Protein AF-A0A960S4T7-F1 (afdb_monomer_lite)

Structure (mmCIF, N/CA/C/O backbone):
data_AF-A0A960S4T7-F1
#
_entry.id   AF-A0A960S4T7-F1
#
loop_
_atom_site.group_PDB
_atom_site.id
_atom_site.type_symbol
_atom_site.label_atom_id
_atom_site.label_alt_id
_atom_site.label_comp_id
_atom_site.label_asym_id
_atom_site.label_entity_id
_atom_site.label_seq_id
_atom_site.pdbx_PDB_ins_code
_atom_site.Cartn_x
_atom_site.Cartn_y
_atom_site.Cartn_z
_atom_site.occupancy
_atom_site.B_iso_or_equiv
_atom_site.auth_seq_id
_atom_site.auth_comp_id
_atom_site.auth_asym_id
_atom_site.auth_atom_id
_atom_site.pdbx_PDB_model_num
ATOM 1 N N . MET A 1 1 ? 15.828 39.287 57.428 1.00 43.50 1 MET A N 1
ATOM 2 C CA . MET A 1 1 ? 17.047 38.574 56.976 1.00 43.50 1 MET A CA 1
ATOM 3 C C . MET A 1 1 ? 16.660 37.143 56.618 1.00 43.50 1 MET A C 1
ATOM 5 O O . MET A 1 1 ? 16.334 36.371 57.511 1.00 43.50 1 MET A O 1
ATOM 9 N N . LEU A 1 2 ? 16.578 36.817 55.327 1.00 49.53 2 LEU A N 1
ATOM 10 C CA . LEU A 1 2 ? 16.071 35.529 54.841 1.00 49.53 2 LEU A CA 1
ATOM 11 C C . LEU A 1 2 ? 17.202 34.480 54.887 1.00 49.53 2 LEU A C 1
ATOM 13 O O . LEU A 1 2 ? 18.161 34.578 54.127 1.00 49.53 2 LEU A O 1
ATOM 17 N N . LYS A 1 3 ? 17.138 33.503 55.803 1.00 65.94 3 LYS A N 1
ATOM 18 C CA . LYS A 1 3 ? 18.137 32.421 55.898 1.00 65.94 3 LYS A CA 1
ATOM 19 C C . LYS A 1 3 ? 17.804 31.319 54.890 1.00 65.94 3 LYS A C 1
ATOM 21 O O . LYS A 1 3 ? 16.977 30.451 55.160 1.00 65.94 3 LYS A O 1
ATOM 26 N N . ILE A 1 4 ? 18.442 31.364 53.723 1.00 64.19 4 ILE A N 1
ATOM 27 C CA . ILE A 1 4 ? 18.338 30.322 52.696 1.00 64.19 4 ILE A CA 1
ATOM 28 C C . ILE A 1 4 ? 19.081 29.079 53.205 1.00 64.19 4 ILE A C 1
ATOM 30 O O . ILE A 1 4 ? 20.271 29.137 53.509 1.00 64.19 4 ILE A O 1
ATOM 34 N N . LYS A 1 5 ? 18.369 27.956 53.351 1.00 67.75 5 LYS A N 1
ATOM 35 C CA . LYS A 1 5 ? 18.954 26.684 53.802 1.00 67.75 5 LYS A CA 1
ATOM 36 C C . LYS A 1 5 ? 19.815 26.083 52.677 1.00 67.75 5 LYS A C 1
ATOM 38 O O . LYS A 1 5 ? 19.369 26.088 51.528 1.00 67.75 5 LYS A O 1
ATOM 43 N N . PRO A 1 6 ? 20.994 25.504 52.977 1.00 72.00 6 PRO A N 1
ATOM 44 C CA . PRO A 1 6 ? 21.931 24.993 51.964 1.00 72.00 6 PRO A CA 1
ATOM 45 C C . PRO A 1 6 ? 21.330 23.869 51.105 1.00 72.00 6 PRO A C 1
ATOM 47 O O . PRO A 1 6 ? 21.694 23.703 49.946 1.00 72.00 6 PRO A O 1
ATOM 50 N N . ILE A 1 7 ? 20.333 23.161 51.640 1.00 76.38 7 ILE A N 1
ATOM 51 C CA 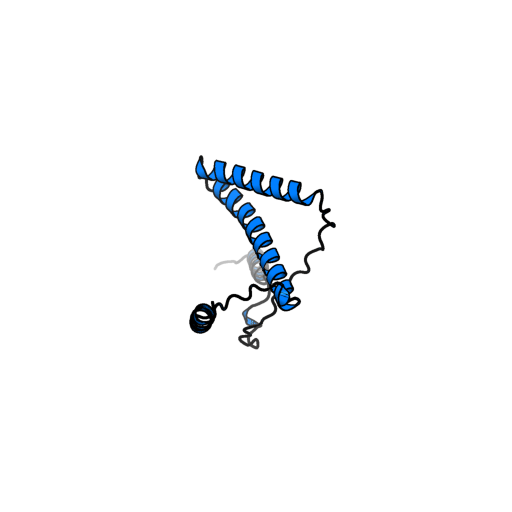. ILE A 1 7 ? 19.557 22.132 50.936 1.00 76.38 7 ILE A CA 1
ATOM 52 C C . ILE A 1 7 ? 18.770 22.725 49.755 1.00 76.38 7 ILE A C 1
ATOM 54 O O . ILE A 1 7 ? 18.718 22.113 48.694 1.00 76.38 7 ILE A O 1
ATOM 58 N N . CYS A 1 8 ? 18.222 23.938 49.883 1.00 68.06 8 CYS A N 1
ATOM 59 C CA . CYS A 1 8 ? 17.510 24.592 48.780 1.00 68.06 8 CYS A CA 1
ATOM 60 C C . CYS A 1 8 ? 18.461 25.008 47.653 1.00 68.06 8 CYS A C 1
ATOM 62 O O . CYS A 1 8 ? 18.088 24.928 46.490 1.00 68.06 8 CYS A O 1
ATOM 64 N N . VAL A 1 9 ? 19.696 25.402 47.984 1.00 74.69 9 VAL A N 1
ATOM 65 C CA . VAL A 1 9 ? 20.734 25.717 46.988 1.00 74.69 9 VAL A CA 1
ATOM 66 C C . VAL A 1 9 ? 21.181 24.448 46.261 1.00 74.69 9 VAL A C 1
ATOM 68 O O . VAL A 1 9 ? 21.347 24.474 45.046 1.00 74.69 9 VAL A O 1
ATOM 71 N N . LEU A 1 10 ? 21.298 23.324 46.977 1.00 71.75 10 LEU A N 1
ATOM 72 C CA . LEU A 1 10 ? 21.651 22.029 46.394 1.00 71.75 10 LEU A CA 1
ATOM 73 C C . LEU A 1 10 ? 20.558 21.503 45.447 1.00 71.75 10 LEU A C 1
ATOM 75 O O . LEU A 1 10 ? 20.869 21.029 44.360 1.00 71.75 10 LEU A O 1
ATOM 79 N N . ILE A 1 11 ? 19.283 21.636 45.828 1.00 74.00 11 ILE A N 1
ATOM 80 C CA . ILE A 1 11 ? 18.132 21.254 44.991 1.00 74.00 11 ILE A CA 1
ATOM 81 C C . ILE A 1 11 ? 18.023 22.170 43.763 1.00 74.00 11 ILE A C 1
ATOM 83 O O . ILE A 1 11 ? 17.799 21.685 42.657 1.00 74.00 11 ILE A O 1
ATOM 87 N N . LEU A 1 12 ? 18.257 23.478 43.920 1.00 68.62 12 LEU A N 1
ATOM 88 C CA . LEU A 1 12 ? 18.279 24.429 42.804 1.00 68.62 12 LEU A CA 1
ATOM 89 C C . LEU A 1 12 ? 19.412 24.110 41.806 1.00 68.62 12 LEU A C 1
ATOM 91 O O . LEU A 1 12 ? 19.193 24.129 40.596 1.00 68.62 12 LEU A O 1
ATOM 95 N N . LEU A 1 13 ? 20.601 23.749 42.307 1.00 66.38 13 LEU A N 1
ATOM 96 C CA . LEU A 1 13 ? 21.738 23.293 41.494 1.00 66.38 13 LEU A CA 1
ATOM 97 C C . LEU A 1 13 ? 21.471 21.955 40.789 1.00 66.38 13 LEU A C 1
ATOM 99 O O . LEU A 1 13 ? 21.954 21.751 39.676 1.00 66.38 13 LEU A O 1
ATOM 103 N N . LEU A 1 14 ? 20.694 21.059 41.405 1.00 68.12 14 LEU A N 1
ATOM 104 C CA . LEU A 1 14 ? 20.315 19.774 40.816 1.00 68.12 14 LEU A CA 1
ATOM 105 C C . LEU A 1 14 ? 19.286 19.944 39.682 1.00 68.12 14 LEU A C 1
ATOM 107 O O . LEU A 1 14 ? 19.397 19.279 38.653 1.00 68.12 14 LEU A O 1
ATOM 111 N N . CYS A 1 15 ? 18.331 20.868 39.827 1.00 61.78 15 CYS A N 1
ATOM 112 C CA . CYS A 1 15 ? 17.330 21.167 38.795 1.00 61.78 15 CYS A CA 1
ATOM 113 C C . CYS A 1 15 ? 17.932 21.856 37.557 1.00 61.78 15 CYS A C 1
ATOM 115 O O . CYS A 1 15 ? 17.539 21.545 36.436 1.00 61.78 15 CYS A O 1
ATOM 117 N N . LEU A 1 16 ? 18.935 22.727 37.728 1.00 61.03 16 LEU A N 1
ATOM 118 C CA . LEU A 1 16 ? 19.642 23.385 36.614 1.00 61.03 16 LEU A CA 1
ATOM 119 C C . LEU A 1 16 ? 20.361 22.402 35.671 1.00 61.03 16 LEU A C 1
ATOM 121 O O . LEU A 1 16 ? 20.590 22.723 34.506 1.00 61.03 16 LEU A O 1
ATOM 125 N N . LYS A 1 17 ? 20.714 21.201 36.146 1.00 58.41 17 LYS A N 1
ATOM 126 C CA . LYS A 1 17 ? 21.425 20.191 35.344 1.00 58.41 17 LYS A CA 1
ATOM 127 C C . LYS A 1 17 ? 20.515 19.388 34.405 1.00 58.41 17 LYS A C 1
ATOM 129 O O . LYS A 1 17 ? 21.033 18.770 33.480 1.00 58.41 17 LYS A O 1
ATOM 134 N N . GLN A 1 18 ? 19.194 19.388 34.606 1.00 55.88 18 GLN A N 1
ATOM 135 C CA . GLN A 1 18 ? 18.273 18.547 33.822 1.00 55.88 18 GLN A CA 1
ATOM 136 C C . GLN A 1 18 ? 17.930 19.131 32.441 1.00 55.88 18 GLN A C 1
ATOM 138 O O . GLN A 1 18 ? 17.554 18.384 31.542 1.00 55.88 18 GLN A O 1
ATOM 143 N N . SER A 1 19 ? 18.129 20.434 32.224 1.00 54.44 19 SER A N 1
ATOM 144 C CA . SER A 1 19 ? 17.744 21.106 30.972 1.00 54.44 19 SER A CA 1
ATOM 145 C C . SER A 1 19 ? 18.665 20.836 29.770 1.00 54.44 19 SER A C 1
ATOM 147 O O . SER A 1 19 ? 18.368 21.304 28.677 1.00 54.44 19 SER A O 1
ATOM 149 N N . PHE A 1 20 ? 19.775 20.104 29.934 1.00 53.09 20 PHE A N 1
ATOM 150 C CA . PHE A 1 20 ? 20.794 19.927 28.882 1.00 53.09 20 PHE A CA 1
ATOM 151 C C . PHE A 1 20 ? 20.778 18.565 28.166 1.00 53.09 20 PHE A C 1
ATOM 153 O O . PHE A 1 20 ? 21.615 18.332 27.298 1.00 53.09 20 PHE A O 1
ATOM 160 N N . LEU A 1 21 ? 19.836 17.667 28.475 1.00 49.09 21 LEU A N 1
ATOM 161 C CA . LEU A 1 21 ? 19.746 16.343 27.837 1.00 49.09 21 LEU A CA 1
ATOM 162 C C . LEU A 1 21 ? 18.562 16.218 26.867 1.00 49.09 21 LEU A C 1
ATOM 164 O O . LEU A 1 21 ? 17.861 15.212 26.846 1.00 49.09 21 LEU A O 1
ATOM 168 N N . VAL A 1 22 ? 18.371 17.222 26.011 1.00 53.97 22 VAL A N 1
ATOM 169 C CA . VAL A 1 22 ? 17.680 17.045 24.726 1.00 53.97 22 VAL A CA 1
ATOM 170 C C . VAL A 1 22 ? 18.727 17.248 23.634 1.00 53.97 22 VAL A C 1
ATOM 172 O O . VAL A 1 22 ? 18.944 18.351 23.153 1.00 53.97 22 VAL A O 1
ATOM 175 N N . SER A 1 23 ? 19.438 16.176 23.283 1.00 52.34 23 SER A N 1
ATOM 176 C CA . SER A 1 23 ? 20.199 16.090 22.030 1.00 52.34 23 SER A CA 1
ATOM 177 C C . SER A 1 23 ? 19.476 15.119 21.107 1.00 52.34 23 SER A C 1
ATOM 179 O O . SER A 1 23 ? 19.858 13.963 20.964 1.00 52.34 23 SER A O 1
ATOM 181 N N . GLY A 1 24 ? 18.382 15.597 20.519 1.00 54.84 24 GLY A N 1
ATOM 182 C CA . GLY A 1 24 ? 18.041 15.220 19.152 1.00 54.84 24 GLY A CA 1
ATOM 183 C C . GLY A 1 24 ? 18.681 16.276 18.259 1.00 54.84 24 GLY A C 1
ATOM 184 O O . GLY A 1 24 ? 18.513 17.454 18.555 1.00 54.84 24 GLY A O 1
ATOM 185 N N . ASP A 1 25 ? 19.474 15.853 17.275 1.00 60.41 25 ASP A N 1
ATOM 186 C CA . ASP A 1 25 ? 20.243 16.680 16.333 1.00 60.41 25 ASP A CA 1
ATOM 187 C C . ASP A 1 25 ? 19.829 18.160 16.262 1.00 60.41 25 ASP A C 1
ATOM 189 O O . ASP A 1 25 ? 18.784 18.525 15.723 1.00 60.41 25 ASP A O 1
ATOM 193 N N . ASP A 1 26 ? 20.684 19.020 16.820 1.00 66.62 26 ASP A N 1
ATOM 194 C CA . ASP A 1 26 ? 20.515 20.471 16.840 1.00 66.62 26 ASP A CA 1
ATOM 195 C C . ASP A 1 26 ? 20.418 21.002 15.399 1.00 66.62 26 ASP A C 1
ATOM 197 O O . ASP A 1 26 ? 21.425 21.132 14.697 1.00 66.62 26 ASP A O 1
ATOM 201 N N . TRP A 1 27 ? 19.211 21.357 14.955 1.00 61.34 27 TRP A N 1
ATOM 202 C CA . TRP A 1 27 ? 18.962 21.976 13.646 1.00 61.34 27 TRP A CA 1
ATOM 203 C C . TRP A 1 27 ? 19.890 23.180 13.390 1.00 61.34 27 TRP A C 1
ATOM 205 O O . TRP A 1 27 ? 20.395 23.373 12.286 1.00 61.34 27 TRP A O 1
ATOM 215 N N . TYR A 1 28 ? 20.217 23.936 14.444 1.00 61.91 28 TYR A N 1
ATOM 216 C CA . TYR A 1 28 ? 21.104 25.101 14.402 1.00 61.91 28 TYR A CA 1
ATOM 217 C C . TYR A 1 28 ? 22.581 24.786 14.121 1.00 61.91 28 TYR A C 1
ATOM 219 O O . TYR A 1 28 ? 23.356 25.718 13.902 1.00 61.91 28 TYR A O 1
ATOM 227 N N . LYS A 1 29 ? 23.003 23.517 14.132 1.00 69.12 29 LYS A N 1
ATOM 228 C CA . LYS A 1 29 ? 24.366 23.113 13.742 1.00 69.12 29 LYS A CA 1
ATOM 229 C C . LYS A 1 29 ? 24.496 22.891 12.231 1.00 69.12 29 LYS A C 1
ATOM 231 O O . LYS A 1 29 ? 25.609 22.927 11.716 1.00 69.12 29 LYS A O 1
ATOM 236 N N . ARG A 1 30 ? 23.377 22.792 11.503 1.00 70.31 30 ARG A N 1
ATOM 237 C CA . ARG A 1 30 ? 23.300 22.590 10.042 1.00 70.31 30 ARG A CA 1
ATOM 238 C C . ARG A 1 30 ? 23.438 23.898 9.238 1.00 70.31 30 ARG A C 1
ATOM 240 O O . ARG A 1 30 ? 22.899 24.029 8.148 1.00 70.31 30 ARG A O 1
ATOM 247 N N . LYS A 1 31 ? 24.147 24.908 9.766 1.00 66.31 31 LYS A N 1
ATOM 248 C CA . LYS A 1 31 ? 24.251 26.260 9.159 1.00 66.31 31 LYS A CA 1
ATOM 249 C C . LYS A 1 31 ? 25.017 26.309 7.834 1.00 66.31 31 LYS A C 1
ATOM 251 O O . LYS A 1 31 ? 24.915 27.303 7.123 1.00 66.31 31 LYS A O 1
ATOM 256 N N . TYR A 1 32 ? 25.792 25.272 7.530 1.00 68.00 32 TYR A N 1
ATOM 257 C CA . TYR A 1 32 ? 26.574 25.161 6.294 1.00 68.00 32 TYR A CA 1
ATOM 258 C C . TYR A 1 32 ? 25.922 24.250 5.254 1.00 68.00 32 TYR A C 1
ATOM 260 O O . TYR A 1 32 ? 26.510 23.986 4.207 1.00 68.00 32 TYR A O 1
ATOM 268 N N . GLU A 1 33 ? 24.722 23.752 5.531 1.00 68.75 33 GLU A N 1
ATOM 269 C CA . GLU A 1 33 ? 24.001 22.917 4.588 1.00 68.75 33 GLU A CA 1
ATOM 270 C C . GLU A 1 33 ? 23.214 23.805 3.620 1.00 68.75 33 GLU A C 1
ATOM 272 O O . GLU A 1 33 ? 22.441 24.674 4.022 1.00 68.75 33 GLU A O 1
ATOM 277 N N . GLY A 1 34 ? 23.475 23.636 2.324 1.00 71.62 34 GLY A N 1
ATOM 278 C CA . GLY A 1 34 ? 22.765 24.349 1.269 1.00 71.62 34 GLY A CA 1
ATOM 279 C C . GLY A 1 34 ? 21.362 23.788 1.026 1.00 71.62 34 GLY A C 1
ATOM 280 O O . GLY A 1 34 ? 20.998 22.719 1.511 1.00 71.62 34 GLY A O 1
ATOM 281 N N . TRP A 1 35 ? 20.584 24.490 0.203 1.00 71.50 35 TRP A N 1
ATOM 282 C CA . TRP A 1 35 ? 19.314 23.986 -0.320 1.00 71.50 35 TRP A CA 1
ATOM 283 C C . TRP A 1 35 ? 19.586 22.947 -1.414 1.00 71.50 35 TRP A C 1
ATOM 285 O O . TRP A 1 35 ? 19.645 23.276 -2.598 1.00 71.50 35 TRP A O 1
ATOM 295 N N . TYR A 1 36 ? 19.781 21.688 -1.029 1.00 64.81 36 TYR A N 1
ATOM 296 C CA . TYR A 1 36 ? 19.878 20.596 -1.993 1.00 64.81 36 TYR A CA 1
ATOM 297 C C . TYR A 1 36 ? 18.475 20.134 -2.387 1.00 64.81 36 TYR A C 1
ATOM 299 O O . TYR A 1 36 ? 17.749 19.553 -1.587 1.00 64.81 36 TYR A O 1
ATOM 307 N N . PHE A 1 37 ? 18.104 20.348 -3.653 1.00 61.81 37 PHE A N 1
ATOM 308 C CA . PHE A 1 37 ? 16.860 19.810 -4.226 1.00 61.81 37 PHE A CA 1
ATOM 309 C C . PHE A 1 37 ? 16.831 18.266 -4.209 1.00 61.81 37 PHE A C 1
ATOM 311 O O . PHE A 1 37 ? 15.769 17.654 -4.284 1.00 61.81 37 PHE A O 1
ATOM 318 N N . TYR A 1 38 ? 18.006 17.645 -4.058 1.00 65.69 38 TYR A N 1
ATOM 319 C CA . TYR A 1 38 ? 18.229 16.202 -4.046 1.00 65.69 38 TYR A CA 1
ATOM 320 C C . TYR A 1 38 ? 18.945 15.758 -2.766 1.00 65.69 38 TYR A C 1
ATOM 322 O O . TYR A 1 38 ? 19.951 15.055 -2.821 1.00 65.69 38 TYR A O 1
ATOM 330 N N . GLU A 1 39 ? 18.475 16.191 -1.596 1.00 66.38 39 GLU A N 1
ATOM 331 C CA . GLU A 1 39 ? 18.915 15.547 -0.359 1.00 66.38 39 GLU A CA 1
ATOM 332 C C . GLU A 1 39 ? 18.373 14.108 -0.361 1.00 66.38 39 GLU A C 1
ATOM 334 O O . GLU A 1 39 ? 17.169 13.871 -0.210 1.00 66.38 39 GLU A O 1
ATOM 339 N N . GLU A 1 40 ? 19.255 13.133 -0.589 1.00 60.91 40 GLU A N 1
ATOM 340 C CA . GLU A 1 40 ? 18.922 11.722 -0.435 1.00 60.91 40 GLU A CA 1
ATOM 341 C C . GLU A 1 40 ? 18.596 11.471 1.036 1.00 60.91 40 GLU A C 1
ATOM 343 O O . GLU A 1 40 ? 19.463 11.217 1.872 1.00 60.91 40 GLU A O 1
ATOM 348 N N . LYS A 1 41 ? 17.306 11.550 1.376 1.00 67.50 41 LYS A N 1
ATOM 349 C CA . LYS A 1 41 ? 16.815 11.069 2.664 1.00 67.50 41 LYS A CA 1
ATOM 350 C C . LYS A 1 41 ? 17.290 9.631 2.791 1.00 67.50 41 LYS A C 1
ATOM 352 O O . LYS A 1 41 ? 16.873 8.806 1.981 1.00 67.50 41 LYS A O 1
ATOM 357 N N . ASN A 1 42 ? 18.142 9.356 3.785 1.00 56.88 42 ASN A N 1
ATOM 358 C CA . ASN A 1 42 ? 18.627 8.018 4.116 1.00 56.88 42 ASN A CA 1
ATOM 359 C C . ASN A 1 42 ? 17.449 7.042 4.068 1.00 56.88 42 ASN A C 1
ATOM 361 O O . ASN A 1 42 ? 16.628 6.986 4.990 1.00 56.88 42 ASN A O 1
ATOM 365 N N . GLN A 1 43 ? 17.330 6.313 2.957 1.00 54.91 43 GLN A N 1
ATOM 366 C CA . GLN A 1 43 ? 16.276 5.335 2.782 1.00 54.91 43 GLN A CA 1
ATOM 367 C C . GLN A 1 43 ? 16.622 4.235 3.770 1.00 54.91 43 GLN A C 1
ATOM 369 O O . GLN A 1 43 ? 17.568 3.476 3.554 1.00 54.91 43 GLN A O 1
ATOM 374 N N . LYS A 1 44 ? 15.921 4.207 4.911 1.00 56.38 44 LYS A N 1
ATOM 375 C CA . LYS A 1 44 ? 16.041 3.119 5.882 1.00 56.38 44 LYS A CA 1
ATOM 376 C C . LYS A 1 44 ? 15.952 1.830 5.081 1.00 56.38 44 LYS A C 1
ATOM 378 O O . LYS A 1 44 ? 14.922 1.582 4.455 1.00 56.38 44 LYS A O 1
ATOM 383 N N . LYS A 1 45 ? 17.050 1.066 5.052 1.00 49.03 45 LYS A N 1
ATOM 384 C CA . LYS A 1 45 ? 17.118 -0.228 4.377 1.00 49.03 45 LYS A CA 1
ATOM 385 C C . LYS A 1 45 ? 15.939 -1.045 4.885 1.00 49.03 45 LYS A C 1
ATOM 387 O O . LYS A 1 45 ? 15.926 -1.466 6.039 1.00 49.03 45 LYS A O 1
ATOM 392 N N . SER A 1 46 ? 14.920 -1.186 4.043 1.00 56.03 46 SER A N 1
ATOM 393 C CA . SER A 1 46 ? 13.787 -2.050 4.326 1.00 56.03 46 SER A CA 1
ATOM 394 C C . SER A 1 46 ? 14.364 -3.440 4.537 1.00 56.03 46 SER A C 1
ATOM 396 O O . SER A 1 46 ? 15.003 -3.973 3.627 1.00 56.03 46 SER A O 1
ATOM 398 N N . ASN A 1 47 ? 14.167 -4.014 5.726 1.00 54.56 47 ASN A N 1
ATOM 399 C CA . ASN A 1 47 ? 14.401 -5.437 5.939 1.00 54.56 47 ASN A CA 1
ATOM 400 C C . ASN A 1 47 ? 13.692 -6.171 4.804 1.00 54.56 47 ASN A C 1
ATOM 402 O O . ASN A 1 47 ? 12.503 -5.942 4.572 1.00 54.56 47 ASN A O 1
ATOM 406 N N . ARG A 1 48 ? 14.455 -6.939 4.021 1.00 52.50 48 ARG A N 1
ATOM 407 C CA . ARG A 1 48 ? 13.921 -7.636 2.855 1.00 52.50 48 ARG A CA 1
ATOM 408 C C . ARG A 1 48 ? 12.838 -8.585 3.384 1.00 52.50 48 ARG A C 1
ATOM 410 O O . ARG A 1 48 ? 13.181 -9.459 4.180 1.00 52.50 48 ARG A O 1
ATOM 417 N N . PRO A 1 49 ? 11.557 -8.380 3.033 1.00 63.78 49 PRO A N 1
ATOM 418 C CA . PRO A 1 49 ? 10.500 -9.234 3.538 1.00 63.78 49 PRO A CA 1
ATOM 419 C C . PRO A 1 49 ? 10.733 -10.665 3.053 1.00 63.78 49 PRO A C 1
ATOM 421 O O . PRO A 1 49 ? 11.353 -10.898 2.010 1.00 63.78 49 PRO A O 1
ATOM 424 N N . GLU A 1 50 ? 10.244 -11.611 3.846 1.00 71.25 50 GLU A N 1
ATOM 425 C CA . GLU A 1 50 ? 10.179 -13.026 3.503 1.00 71.25 50 GLU A CA 1
ATOM 426 C C . GLU A 1 50 ? 9.631 -13.199 2.077 1.00 71.25 50 GLU A C 1
ATOM 428 O O . GLU A 1 50 ? 8.741 -12.461 1.644 1.00 71.25 50 GLU A O 1
ATOM 433 N N . LYS A 1 51 ? 10.201 -14.132 1.310 1.00 76.31 51 LYS A N 1
ATOM 434 C CA . LYS A 1 51 ? 9.897 -14.275 -0.117 1.00 76.31 51 LYS A CA 1
ATOM 435 C C . LYS A 1 51 ? 8.441 -14.736 -0.280 1.00 76.31 51 LYS A C 1
ATOM 437 O O . LYS A 1 51 ? 8.131 -15.900 -0.050 1.00 76.31 51 LYS A O 1
ATOM 442 N N . ILE A 1 52 ? 7.550 -13.817 -0.654 1.00 84.56 52 ILE A N 1
ATOM 443 C CA . ILE A 1 52 ? 6.132 -14.114 -0.896 1.00 84.56 52 ILE A CA 1
ATOM 444 C C . ILE A 1 52 ? 6.029 -15.026 -2.125 1.00 84.56 52 ILE A C 1
ATOM 446 O O . ILE A 1 52 ? 6.586 -14.713 -3.180 1.00 84.56 52 ILE A O 1
ATOM 450 N N . THR A 1 53 ? 5.329 -16.153 -1.995 1.00 89.50 53 THR A N 1
ATOM 451 C CA . THR A 1 53 ? 5.053 -17.052 -3.120 1.00 89.50 53 THR A CA 1
ATOM 452 C C . THR A 1 53 ? 3.882 -16.526 -3.963 1.00 89.50 53 THR A C 1
ATOM 454 O O . THR A 1 53 ? 2.957 -15.922 -3.408 1.00 89.50 53 THR A O 1
ATOM 457 N N . PRO A 1 54 ? 3.869 -16.765 -5.290 1.00 90.06 54 PRO A N 1
ATOM 458 C CA . PRO A 1 54 ? 2.765 -16.352 -6.162 1.00 90.06 54 PRO A CA 1
ATOM 459 C C . PRO A 1 54 ? 1.401 -16.894 -5.723 1.00 90.06 54 PRO A C 1
ATOM 461 O O . PRO A 1 54 ? 0.398 -16.204 -5.855 1.00 90.06 54 PRO A O 1
ATOM 464 N N . GLU A 1 55 ? 1.373 -18.095 -5.147 1.00 91.12 55 GLU A N 1
ATOM 465 C CA . GLU A 1 55 ? 0.160 -18.753 -4.643 1.00 91.12 55 GLU A CA 1
ATOM 466 C C . GLU A 1 55 ? -0.441 -18.022 -3.436 1.00 91.12 55 GLU A C 1
ATOM 468 O O . GLU A 1 55 ? -1.657 -17.913 -3.311 1.00 91.12 55 GLU A O 1
ATOM 473 N N . LYS A 1 56 ? 0.409 -17.467 -2.564 1.00 91.94 56 LYS A N 1
ATOM 474 C CA . LYS A 1 56 ? -0.013 -16.800 -1.325 1.00 91.94 56 LYS A CA 1
ATOM 475 C C . LYS A 1 56 ? -0.344 -15.318 -1.530 1.00 91.94 56 LYS A C 1
ATOM 477 O O . LYS A 1 56 ? -1.081 -14.730 -0.741 1.00 91.94 56 LYS A O 1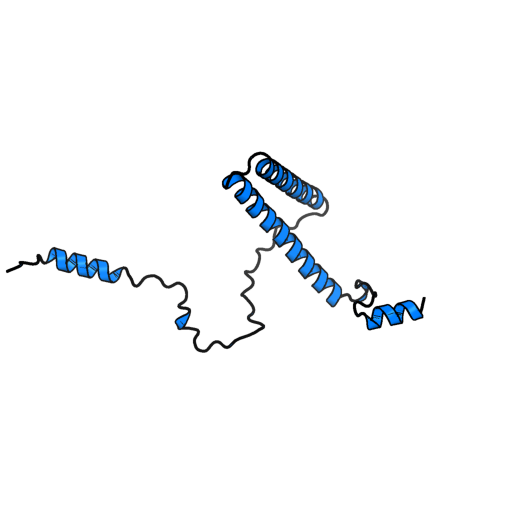
ATOM 482 N N . ALA A 1 57 ? 0.193 -14.689 -2.578 1.00 93.00 57 ALA A N 1
ATOM 483 C CA . ALA A 1 57 ? 0.018 -13.257 -2.824 1.00 93.00 57 ALA A CA 1
ATOM 484 C C . ALA A 1 57 ? -1.460 -12.813 -2.952 1.00 93.00 57 ALA A C 1
ATOM 486 O O . ALA A 1 57 ? -1.824 -11.821 -2.311 1.00 93.00 57 ALA A O 1
ATOM 487 N N . PRO A 1 58 ? -2.343 -13.523 -3.688 1.00 95.50 58 PRO A N 1
ATOM 488 C CA . PRO A 1 58 ? -3.753 -13.152 -3.792 1.00 95.50 58 PRO A CA 1
ATOM 489 C C . PRO A 1 58 ? -4.478 -13.194 -2.445 1.00 95.50 58 PRO A C 1
ATOM 491 O O . PRO A 1 58 ? -5.258 -12.292 -2.138 1.00 95.50 58 PRO A O 1
ATOM 494 N N . GLU A 1 59 ? -4.198 -14.209 -1.624 1.00 95.69 59 GLU A N 1
ATOM 495 C CA . GLU A 1 59 ? -4.800 -14.350 -0.295 1.00 95.69 59 GLU A CA 1
ATOM 496 C C . GLU A 1 59 ? -4.389 -13.207 0.635 1.00 95.69 59 GLU A C 1
ATOM 498 O O . GLU A 1 59 ? -5.235 -12.640 1.328 1.00 95.69 59 GLU A O 1
ATOM 503 N N . ILE A 1 60 ? -3.114 -12.805 0.593 1.00 94.12 60 ILE A N 1
ATOM 504 C CA . ILE A 1 60 ? -2.605 -11.665 1.365 1.00 94.12 60 ILE A CA 1
ATOM 505 C C . ILE A 1 60 ? -3.345 -10.382 0.974 1.00 94.12 60 ILE A C 1
ATOM 507 O O . ILE A 1 60 ? -3.867 -9.680 1.842 1.00 94.12 60 ILE A O 1
ATOM 511 N N . VAL A 1 61 ? -3.435 -10.080 -0.326 1.00 95.62 61 VAL A N 1
ATOM 512 C CA . VAL A 1 61 ? -4.117 -8.866 -0.808 1.00 95.62 61 VAL A CA 1
ATOM 513 C C . VAL A 1 61 ? -5.604 -8.892 -0.450 1.00 95.62 61 VAL A C 1
ATOM 515 O O . VAL A 1 61 ? -6.154 -7.871 -0.036 1.00 95.62 61 VAL A O 1
ATOM 518 N N . LYS A 1 62 ? -6.260 -10.054 -0.552 1.00 97.12 62 LYS A N 1
ATOM 519 C CA . LYS A 1 62 ? -7.661 -10.222 -0.145 1.00 97.12 62 LYS A CA 1
ATOM 520 C C . LYS A 1 62 ? -7.854 -9.940 1.347 1.00 97.12 62 LYS A C 1
ATOM 522 O O . LYS A 1 62 ? -8.803 -9.249 1.707 1.00 97.12 62 LYS A O 1
ATOM 527 N N . GLY A 1 63 ? -6.949 -10.422 2.198 1.00 97.06 63 GLY A N 1
ATOM 528 C CA . GLY A 1 63 ? -6.971 -10.143 3.635 1.00 97.06 63 GLY A CA 1
ATOM 529 C C . GLY A 1 63 ? -6.827 -8.653 3.952 1.00 97.06 63 GLY A C 1
ATOM 530 O O . GLY A 1 63 ? -7.587 -8.122 4.759 1.00 97.06 63 GLY A O 1
ATOM 531 N N . ILE A 1 64 ? -5.908 -7.959 3.271 1.00 95.81 64 ILE A N 1
ATOM 532 C CA . ILE A 1 64 ? -5.714 -6.509 3.434 1.00 95.81 64 ILE A CA 1
ATOM 533 C C . ILE A 1 64 ? -6.978 -5.738 3.032 1.00 95.81 64 ILE A C 1
ATOM 535 O O . ILE A 1 64 ? -7.432 -4.877 3.785 1.00 95.81 64 ILE A O 1
ATOM 539 N N . ARG A 1 65 ? -7.571 -6.065 1.875 1.00 96.88 65 ARG A N 1
ATOM 540 C CA . ARG A 1 65 ? -8.809 -5.424 1.400 1.00 96.88 65 ARG A CA 1
ATOM 541 C C . ARG A 1 65 ? -9.957 -5.610 2.381 1.00 96.88 65 ARG A C 1
ATOM 543 O O . ARG A 1 65 ? -10.556 -4.624 2.792 1.00 96.88 65 ARG A O 1
ATOM 550 N N . LYS A 1 66 ? -10.191 -6.850 2.817 1.00 98.12 66 LYS A N 1
ATOM 551 C CA . LYS A 1 66 ? -11.244 -7.169 3.785 1.00 98.12 66 LYS A CA 1
ATOM 552 C C . LYS A 1 66 ? -11.088 -6.358 5.075 1.00 98.12 66 LYS A C 1
ATOM 554 O O . LYS A 1 66 ? -12.047 -5.761 5.545 1.00 98.12 66 LYS A O 1
ATOM 559 N N . LYS A 1 67 ? -9.870 -6.275 5.616 1.00 97.81 67 LYS A N 1
ATOM 560 C CA . LYS A 1 67 ? -9.595 -5.492 6.828 1.00 97.81 67 LYS A CA 1
ATOM 561 C C . LYS A 1 67 ? -9.879 -3.997 6.637 1.00 97.81 67 LYS A C 1
ATOM 563 O O . LYS A 1 67 ? -10.422 -3.359 7.534 1.00 97.81 67 LYS A O 1
ATOM 568 N N . LEU A 1 68 ? -9.506 -3.427 5.490 1.00 98.00 68 LEU A N 1
ATOM 569 C CA . LEU A 1 68 ? -9.818 -2.029 5.175 1.00 98.00 68 LEU A CA 1
ATOM 570 C C . LEU A 1 68 ? -11.324 -1.793 5.078 1.00 98.00 68 LEU A C 1
ATOM 572 O O . LEU A 1 68 ? -11.804 -0.801 5.616 1.00 98.00 68 LEU A O 1
ATOM 576 N N . GLU A 1 69 ? -12.055 -2.699 4.427 1.00 98.44 69 GLU A N 1
ATOM 577 C CA . GLU A 1 69 ? -13.515 -2.635 4.321 1.00 98.44 69 GLU A CA 1
ATOM 578 C C . GLU A 1 69 ? -14.183 -2.695 5.700 1.00 98.44 69 GLU A C 1
ATOM 580 O O . GLU A 1 69 ? -15.066 -1.888 5.980 1.00 98.44 69 GLU A O 1
ATOM 585 N N . GLU A 1 70 ? -13.734 -3.583 6.590 1.00 98.38 70 GLU A N 1
ATOM 586 C CA . GLU A 1 70 ? -14.244 -3.689 7.964 1.00 98.38 70 GLU A CA 1
ATOM 587 C C . GLU A 1 70 ? -14.019 -2.394 8.760 1.00 98.38 70 GLU A C 1
ATOM 589 O O . GLU A 1 70 ? -14.952 -1.860 9.364 1.00 98.38 70 GLU A O 1
ATOM 594 N N . LEU A 1 71 ? -12.797 -1.851 8.719 1.00 98.56 71 LEU A N 1
ATOM 595 C CA . LEU A 1 71 ? -12.451 -0.603 9.406 1.00 98.56 71 LEU A CA 1
ATOM 596 C C . LEU A 1 71 ? -13.224 0.595 8.849 1.00 98.56 71 LEU A C 1
ATOM 598 O O . LEU A 1 71 ? -13.714 1.421 9.618 1.00 98.56 71 LEU A O 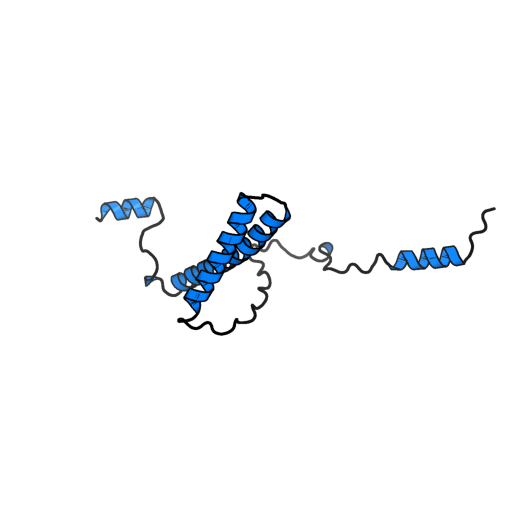1
ATOM 602 N N . LEU A 1 72 ? -13.348 0.682 7.523 1.00 98.50 72 LEU A N 1
ATOM 603 C CA . LEU A 1 72 ? -14.119 1.729 6.862 1.00 98.50 72 LEU A CA 1
ATOM 604 C C . LEU A 1 72 ? -15.599 1.643 7.242 1.00 98.50 72 LEU A C 1
ATOM 606 O O . LEU A 1 72 ? -16.198 2.657 7.588 1.00 98.50 72 LEU A O 1
ATOM 610 N N . SER A 1 73 ? -16.175 0.438 7.220 1.00 98.50 73 SER A N 1
ATOM 611 C CA . SER A 1 73 ? -17.578 0.214 7.581 1.00 98.50 73 SER A CA 1
ATOM 612 C C . SER A 1 73 ? -17.858 0.679 9.008 1.00 98.50 73 SER A C 1
ATOM 614 O O . SER A 1 73 ? -18.829 1.396 9.240 1.00 98.50 73 SER A O 1
ATOM 616 N N . MET A 1 74 ? -16.974 0.343 9.954 1.00 98.25 74 MET A N 1
ATOM 617 C CA . MET A 1 74 ? -17.108 0.791 11.340 1.00 98.25 74 MET A CA 1
ATOM 618 C C . MET A 1 74 ? -16.988 2.315 11.461 1.00 98.25 74 MET A C 1
ATOM 620 O O . MET A 1 74 ? -17.804 2.940 12.127 1.00 98.25 74 MET A O 1
ATOM 624 N N . ALA A 1 75 ? -16.011 2.928 10.787 1.00 98.38 75 ALA A N 1
ATOM 625 C CA . ALA A 1 75 ? -15.811 4.376 10.823 1.00 98.38 75 ALA A CA 1
ATOM 626 C C . ALA A 1 75 ? -16.974 5.167 10.197 1.00 98.38 75 ALA A C 1
ATOM 628 O O . ALA A 1 75 ? -17.235 6.291 10.619 1.00 98.38 75 ALA A O 1
ATOM 629 N N . ILE A 1 76 ? -17.668 4.599 9.205 1.00 98.25 76 ILE A N 1
ATOM 630 C CA . ILE A 1 76 ? -18.854 5.210 8.587 1.00 98.25 76 ILE A CA 1
ATOM 631 C C . ILE A 1 76 ? -20.077 5.092 9.502 1.00 98.25 76 ILE A C 1
ATOM 633 O O . ILE A 1 76 ? -20.814 6.065 9.652 1.00 98.25 76 ILE A O 1
ATOM 637 N N . LEU A 1 77 ? -20.314 3.913 10.088 1.00 98.50 77 LEU A N 1
ATOM 638 C CA . LEU A 1 77 ? -21.490 3.670 10.930 1.00 98.50 77 LEU A CA 1
ATOM 639 C C . LEU A 1 77 ? -21.376 4.332 12.310 1.00 98.50 77 LEU A C 1
ATOM 641 O O . LEU A 1 77 ? -22.382 4.786 12.848 1.00 98.50 77 LEU A O 1
ATOM 645 N N . ASP A 1 78 ? -20.166 4.398 12.864 1.00 98.25 78 ASP A N 1
ATOM 646 C CA . ASP A 1 78 ? -19.873 4.998 14.164 1.00 98.25 78 ASP A CA 1
ATOM 647 C C . ASP A 1 78 ? -18.578 5.835 14.086 1.00 98.25 78 ASP A C 1
ATOM 649 O O . ASP A 1 78 ? -17.474 5.325 14.326 1.00 98.25 78 ASP A O 1
ATOM 653 N N . PRO A 1 79 ? -18.671 7.127 13.717 1.00 97.81 79 PRO A N 1
ATOM 654 C CA . PRO A 1 79 ? -17.521 7.983 13.428 1.00 97.81 79 PRO A CA 1
ATOM 655 C C . PRO A 1 79 ? -16.829 8.508 14.698 1.00 97.81 79 PRO A C 1
ATOM 657 O O . PRO A 1 79 ? -16.608 9.709 14.870 1.00 97.81 79 PRO A O 1
ATOM 660 N N . THR A 1 80 ? -16.450 7.610 15.608 1.00 98.62 80 THR A N 1
ATOM 661 C CA . THR A 1 80 ? -15.608 7.955 16.758 1.00 98.62 80 THR A CA 1
ATOM 662 C C . THR A 1 80 ? -14.182 8.280 16.319 1.00 98.62 80 THR A C 1
ATOM 664 O O . THR A 1 80 ? -13.685 7.812 15.289 1.00 98.62 80 THR A O 1
ATOM 667 N N . GLN A 1 81 ? -13.468 9.052 17.143 1.00 98.38 81 GLN A N 1
ATOM 668 C CA . GLN A 1 81 ? -12.065 9.382 16.879 1.00 98.38 81 GLN A CA 1
ATOM 669 C C . GLN A 1 81 ? -11.184 8.125 16.758 1.00 98.38 81 GLN A C 1
ATOM 671 O O . GLN A 1 81 ? -10.214 8.121 16.002 1.00 98.38 81 GLN A O 1
ATOM 676 N N . GLU A 1 82 ? -11.508 7.066 17.500 1.00 98.38 82 GLU A N 1
ATOM 677 C CA . GLU A 1 82 ? -10.784 5.800 17.454 1.00 98.38 82 GLU A CA 1
ATOM 678 C C . GLU A 1 82 ? -11.020 5.053 16.138 1.00 98.38 82 GLU A C 1
ATOM 680 O O . GLU A 1 82 ? -10.051 4.690 15.470 1.00 98.38 82 GLU A O 1
ATOM 685 N N . ASN A 1 83 ? -12.277 4.903 15.710 1.00 98.31 83 ASN A N 1
ATOM 686 C CA . ASN A 1 83 ? -12.618 4.179 14.482 1.00 98.31 83 ASN A CA 1
ATOM 687 C C . ASN A 1 83 ? -12.000 4.842 13.244 1.00 98.31 83 ASN A C 1
ATOM 689 O O . ASN A 1 83 ? -11.360 4.177 12.425 1.00 98.31 83 ASN A O 1
ATOM 693 N N . VAL A 1 84 ? -12.102 6.172 13.151 1.00 98.50 84 VAL A N 1
ATOM 694 C CA . VAL A 1 84 ? -11.504 6.939 12.049 1.00 98.50 84 VAL A CA 1
ATOM 695 C C . VAL A 1 84 ? -9.977 6.828 12.070 1.00 98.50 84 VAL A C 1
ATOM 697 O O . VAL A 1 84 ? -9.363 6.591 11.029 1.00 98.50 84 VAL A O 1
ATOM 700 N N . ARG A 1 85 ? -9.343 6.928 13.249 1.00 98.56 85 ARG A N 1
ATOM 701 C CA . ARG A 1 85 ? -7.886 6.768 13.386 1.00 98.56 85 ARG A CA 1
ATOM 702 C C . ARG A 1 85 ? -7.428 5.382 12.928 1.00 98.56 85 ARG A C 1
ATOM 704 O O . ARG A 1 85 ? -6.443 5.294 12.195 1.00 98.56 85 ARG A O 1
ATOM 711 N N . ASN A 1 86 ? -8.133 4.326 13.330 1.00 98.12 86 ASN A N 1
ATOM 712 C CA . ASN A 1 86 ? -7.796 2.948 12.971 1.00 98.12 86 ASN A CA 1
ATOM 713 C C . ASN A 1 86 ? -7.855 2.740 11.452 1.00 98.12 86 ASN A C 1
ATOM 715 O O . ASN A 1 86 ? -6.921 2.185 10.868 1.00 98.12 86 ASN A O 1
ATOM 719 N N . TYR A 1 87 ? -8.901 3.256 10.799 1.00 98.44 87 TYR A N 1
ATOM 720 C CA . TYR A 1 87 ? -8.999 3.249 9.341 1.00 98.44 87 TYR A CA 1
ATOM 721 C C . TYR A 1 87 ? -7.846 4.020 8.684 1.00 98.44 87 TYR A C 1
ATOM 723 O O . TYR A 1 87 ? -7.148 3.462 7.839 1.00 98.44 87 TYR A O 1
ATOM 731 N N . MET A 1 88 ? -7.581 5.262 9.107 1.00 98.12 88 MET A N 1
ATOM 732 C CA . MET A 1 88 ? -6.512 6.094 8.534 1.00 98.12 88 MET A CA 1
ATOM 733 C C . MET A 1 88 ? -5.138 5.422 8.628 1.00 98.12 88 MET A C 1
ATOM 735 O O . MET A 1 88 ? -4.359 5.446 7.674 1.00 98.12 88 MET A O 1
ATOM 739 N N . GLN A 1 89 ? -4.830 4.805 9.769 1.00 97.75 89 GLN A N 1
ATOM 740 C CA . GLN A 1 89 ? -3.559 4.114 9.971 1.00 97.75 89 GLN A CA 1
ATOM 741 C C . GLN A 1 89 ? -3.397 2.919 9.030 1.00 97.75 89 GLN A C 1
ATOM 743 O O . GLN A 1 89 ? -2.311 2.712 8.486 1.00 97.75 89 GLN A O 1
ATOM 748 N N . GLU A 1 90 ? -4.450 2.127 8.827 1.00 97.56 90 GLU A N 1
ATOM 749 C CA . GLU A 1 90 ? -4.387 0.978 7.925 1.00 97.56 90 GLU A CA 1
ATOM 750 C C . GLU A 1 90 ? -4.385 1.418 6.453 1.00 97.56 90 GLU A C 1
ATOM 752 O O . GLU A 1 90 ? -3.590 0.911 5.658 1.00 97.56 90 GLU A O 1
ATOM 757 N N . GLN A 1 91 ? -5.187 2.427 6.103 1.00 97.62 91 GLN A N 1
ATOM 758 C CA . GLN A 1 91 ? -5.216 3.031 4.771 1.00 97.62 91 GLN A CA 1
ATOM 759 C C . GLN A 1 91 ? -3.835 3.564 4.381 1.00 97.62 91 GLN A C 1
ATOM 761 O O . GLN A 1 91 ? -3.366 3.308 3.272 1.00 97.62 91 GLN A O 1
ATOM 766 N N . GLN 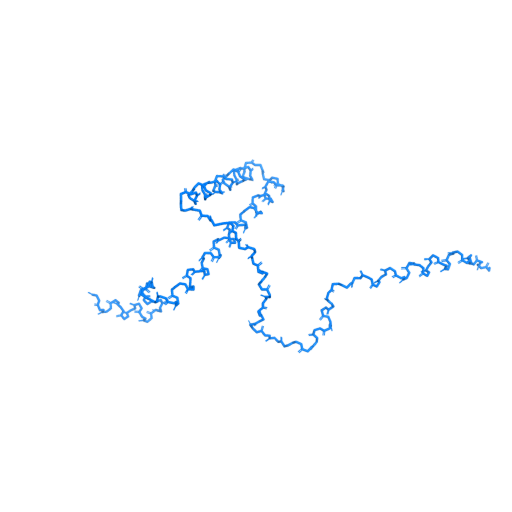A 1 92 ? -3.136 4.237 5.300 1.00 96.88 92 GLN A N 1
ATOM 767 C CA . GLN A 1 92 ? -1.794 4.761 5.050 1.00 96.88 92 GLN A CA 1
ATOM 768 C C . GLN A 1 92 ? -0.792 3.656 4.681 1.00 96.88 92 GLN A C 1
ATOM 770 O O . GLN A 1 92 ? 0.081 3.875 3.837 1.00 96.88 92 GLN A O 1
ATOM 775 N N . LYS A 1 93 ? -0.915 2.456 5.267 1.00 95.38 93 LYS A N 1
ATOM 776 C CA . LYS A 1 93 ? -0.062 1.309 4.911 1.00 95.38 93 LYS A CA 1
ATOM 777 C C . LYS A 1 93 ? -0.328 0.852 3.479 1.00 95.38 93 LYS A C 1
ATOM 779 O O . LYS A 1 93 ? 0.622 0.639 2.729 1.00 95.38 93 LYS A O 1
ATOM 784 N N . TRP A 1 94 ? -1.598 0.748 3.084 1.00 94.75 94 TRP A N 1
ATOM 785 C CA . TRP A 1 94 ? -1.982 0.361 1.723 1.00 94.75 94 TRP A CA 1
ATOM 786 C C . TRP A 1 94 ? -1.560 1.397 0.675 1.00 94.75 94 TRP A C 1
ATOM 788 O O . TRP A 1 94 ? -1.011 1.047 -0.372 1.00 94.75 94 TRP A O 1
ATOM 798 N N . VAL A 1 95 ? -1.728 2.685 0.987 1.00 95.94 95 VAL A N 1
ATOM 799 C CA . VAL A 1 95 ? -1.222 3.787 0.158 1.00 95.94 95 VAL A CA 1
ATOM 800 C C . VAL A 1 95 ? 0.293 3.683 0.013 1.00 95.94 95 VAL A C 1
ATOM 802 O O . VAL A 1 95 ? 0.803 3.742 -1.099 1.00 95.94 95 VAL A O 1
ATOM 805 N N . SER A 1 96 ? 1.022 3.439 1.104 1.00 93.69 96 SER A N 1
ATOM 806 C CA . SER A 1 96 ? 2.476 3.274 1.041 1.00 93.69 96 SER A CA 1
ATOM 807 C C . SER A 1 96 ? 2.906 2.084 0.173 1.00 93.69 96 SER A C 1
ATOM 809 O O . SER A 1 96 ? 3.906 2.194 -0.535 1.00 93.69 96 SER A O 1
ATOM 811 N N . GLN A 1 97 ? 2.180 0.962 0.212 1.00 92.31 97 GLN A N 1
ATOM 812 C CA . GLN A 1 97 ? 2.436 -0.188 -0.666 1.00 92.31 97 GLN A CA 1
ATOM 813 C C . GLN A 1 97 ? 2.176 0.158 -2.136 1.00 92.31 97 GLN A C 1
ATOM 815 O O . GLN A 1 97 ? 2.980 -0.184 -3.001 1.00 92.31 97 GLN A O 1
ATOM 820 N N . SER A 1 98 ? 1.100 0.898 -2.408 1.00 94.06 98 SER A N 1
ATOM 821 C CA . SER A 1 98 ? 0.761 1.372 -3.754 1.00 94.06 98 SER A CA 1
ATOM 822 C C . SER A 1 98 ? 1.826 2.328 -4.300 1.00 94.06 98 SER A C 1
ATOM 824 O O . SER A 1 98 ? 2.246 2.191 -5.446 1.00 94.06 98 SER A O 1
ATOM 826 N N . SER A 1 99 ? 2.342 3.240 -3.470 1.00 93.38 99 SER A N 1
ATOM 827 C CA . SER A 1 99 ? 3.444 4.133 -3.844 1.00 93.38 99 SER A CA 1
ATOM 828 C C . SER A 1 99 ? 4.740 3.372 -4.129 1.00 93.38 99 SER A C 1
ATOM 830 O O . SER A 1 99 ? 5.453 3.708 -5.073 1.00 93.38 99 SER A O 1
ATOM 832 N N . ALA A 1 100 ? 5.047 2.333 -3.344 1.00 92.81 100 ALA A N 1
ATOM 833 C CA . ALA A 1 100 ? 6.207 1.480 -3.596 1.00 92.81 100 ALA A CA 1
ATOM 834 C C . ALA A 1 100 ? 6.079 0.748 -4.941 1.00 92.81 100 ALA A C 1
ATOM 836 O O . ALA A 1 100 ? 7.023 0.751 -5.729 1.00 92.81 100 ALA A O 1
ATOM 837 N N . PHE A 1 101 ? 4.898 0.195 -5.233 1.00 95.56 101 PHE A N 1
ATOM 838 C CA . PHE A 1 101 ? 4.596 -0.408 -6.529 1.00 95.56 101 PHE A CA 1
ATOM 839 C C . PHE A 1 101 ? 4.752 0.595 -7.678 1.00 95.56 101 PHE A C 1
ATOM 841 O O . PHE A 1 101 ? 5.454 0.294 -8.636 1.00 95.56 101 PHE A O 1
ATOM 848 N N . ALA A 1 102 ? 4.172 1.794 -7.565 1.00 95.19 102 ALA A N 1
ATOM 849 C CA . ALA A 1 102 ? 4.269 2.829 -8.595 1.00 95.19 102 ALA A CA 1
ATOM 850 C C . ALA A 1 102 ? 5.725 3.233 -8.872 1.00 95.19 102 ALA A C 1
ATOM 852 O O . ALA A 1 102 ? 6.118 3.377 -10.026 1.00 95.19 102 ALA A O 1
ATOM 853 N N . LYS A 1 103 ? 6.556 3.347 -7.827 1.00 93.94 103 LYS A N 1
ATOM 854 C CA . LYS A 1 103 ? 7.992 3.592 -7.993 1.00 93.94 103 LYS A CA 1
ATOM 855 C C . LYS A 1 103 ? 8.662 2.463 -8.778 1.00 93.94 103 LYS A C 1
ATOM 857 O O . LYS A 1 103 ? 9.356 2.734 -9.750 1.00 93.94 103 LYS A O 1
ATOM 862 N N . THR A 1 104 ? 8.448 1.208 -8.378 1.00 93.44 104 THR A N 1
ATOM 863 C CA . THR A 1 104 ? 9.028 0.055 -9.083 1.00 93.44 104 THR A CA 1
ATOM 864 C C . THR A 1 104 ? 8.520 -0.050 -10.519 1.00 93.44 104 THR A C 1
ATOM 866 O O . THR A 1 104 ? 9.294 -0.383 -11.406 1.00 93.44 104 THR A O 1
ATOM 869 N N . TRP A 1 105 ? 7.254 0.274 -10.770 1.00 93.19 105 TRP A N 1
ATOM 870 C CA . TRP A 1 105 ? 6.678 0.330 -12.110 1.00 93.19 105 TRP A CA 1
ATOM 871 C C . TRP A 1 105 ? 7.399 1.355 -12.993 1.00 93.19 105 TRP A C 1
ATOM 873 O O . TRP A 1 105 ? 7.835 1.018 -14.092 1.00 93.19 105 TRP A O 1
ATOM 883 N N . SER A 1 106 ? 7.590 2.580 -12.497 1.00 92.06 106 SER A N 1
ATOM 884 C CA . SER A 1 106 ? 8.360 3.612 -13.200 1.00 92.06 106 SER A CA 1
ATOM 885 C C . SER A 1 106 ? 9.801 3.172 -13.458 1.00 92.06 106 SER A C 1
ATOM 887 O O . SER A 1 106 ? 10.291 3.315 -14.576 1.00 92.06 106 SER A O 1
ATOM 889 N N . ASP A 1 107 ? 10.461 2.577 -12.459 1.00 92.69 107 ASP A N 1
ATOM 890 C CA . ASP A 1 107 ? 11.820 2.042 -12.595 1.00 92.69 107 ASP A CA 1
ATOM 891 C C . ASP A 1 107 ? 11.879 0.946 -13.686 1.00 92.69 107 ASP A C 1
ATOM 893 O O . ASP A 1 107 ? 12.816 0.903 -14.484 1.00 92.69 107 ASP A O 1
ATOM 897 N N . VAL A 1 108 ? 10.867 0.074 -13.771 1.00 94.38 108 VAL A N 1
ATOM 898 C CA . VAL A 1 108 ? 10.762 -0.968 -14.808 1.00 94.38 108 VAL A CA 1
ATOM 899 C C . VAL A 1 108 ? 10.582 -0.355 -16.194 1.00 94.38 108 VAL A C 1
ATOM 901 O O . VAL A 1 108 ? 11.282 -0.766 -17.114 1.00 94.38 108 VAL A O 1
ATOM 904 N N . ILE A 1 109 ? 9.710 0.644 -16.352 1.00 93.38 109 ILE A N 1
ATOM 905 C CA . ILE A 1 109 ? 9.527 1.343 -17.633 1.00 93.38 109 ILE A CA 1
ATOM 906 C C . ILE A 1 109 ? 10.832 1.993 -18.103 1.00 93.38 109 ILE A C 1
ATOM 908 O O . ILE A 1 109 ? 11.188 1.866 -19.272 1.00 93.38 109 ILE A O 1
ATOM 912 N N . LEU A 1 110 ? 11.569 2.654 -17.205 1.00 89.69 110 LEU A N 1
ATOM 913 C CA . LEU A 1 110 ? 12.831 3.320 -17.549 1.00 89.69 110 LEU A CA 1
ATOM 914 C C . LEU A 1 110 ? 13.891 2.336 -18.062 1.00 89.69 110 LEU A C 1
ATOM 916 O O . LEU A 1 110 ? 14.635 2.658 -18.986 1.00 89.69 110 LEU A O 1
ATOM 920 N N . ASN A 1 111 ? 13.943 1.133 -17.488 1.00 93.81 111 ASN A N 1
ATOM 921 C CA . ASN A 1 111 ? 14.873 0.084 -17.915 1.00 93.81 111 ASN A CA 1
ATOM 922 C C . ASN A 1 111 ? 14.362 -0.719 -19.124 1.00 93.81 111 ASN A C 1
ATOM 924 O O . ASN A 1 111 ? 15.152 -1.309 -19.861 1.00 93.81 111 ASN A O 1
ATOM 928 N N . HIS A 1 112 ? 13.046 -0.741 -19.339 1.00 93.44 112 HIS A N 1
ATOM 929 C CA . HIS A 1 112 ? 12.377 -1.499 -20.392 1.00 93.44 112 HIS A CA 1
ATOM 930 C C . HIS A 1 112 ? 11.380 -0.604 -21.144 1.00 93.44 112 HIS A C 1
ATOM 932 O O . HIS A 1 112 ? 10.167 -0.796 -21.025 1.00 93.44 112 HIS A O 1
ATOM 938 N N . PRO A 1 113 ? 11.863 0.343 -21.972 1.00 87.19 113 PRO A N 1
ATOM 939 C CA . PRO A 1 113 ? 11.013 1.346 -22.621 1.00 87.19 113 PRO A CA 1
ATOM 940 C C . PRO A 1 113 ? 9.968 0.748 -23.574 1.00 87.19 113 PRO A C 1
ATOM 942 O O . PRO A 1 113 ? 8.983 1.402 -23.887 1.00 87.19 113 PRO A O 1
ATOM 945 N N . ILE A 1 114 ? 10.133 -0.509 -24.002 1.00 90.75 114 ILE A N 1
ATOM 946 C CA . ILE A 1 114 ? 9.129 -1.244 -24.787 1.00 90.75 114 ILE A CA 1
ATOM 947 C C . ILE A 1 114 ? 7.809 -1.467 -24.029 1.00 90.75 114 ILE A C 1
ATOM 949 O O . ILE A 1 114 ? 6.781 -1.663 -24.667 1.00 90.75 114 ILE A O 1
ATOM 953 N N . LEU A 1 115 ? 7.838 -1.448 -22.691 1.00 89.81 115 LEU A N 1
ATOM 954 C CA . LEU A 1 115 ? 6.654 -1.574 -21.835 1.00 89.81 115 LEU A CA 1
ATOM 955 C C . LEU A 1 115 ? 5.916 -0.242 -21.649 1.00 89.81 115 LEU A C 1
ATOM 957 O O . LEU A 1 115 ? 4.801 -0.243 -21.132 1.00 89.81 115 LEU A O 1
ATOM 961 N N . ALA A 1 116 ? 6.538 0.885 -22.014 1.00 84.75 116 ALA A N 1
ATOM 962 C CA . ALA A 1 116 ? 5.887 2.184 -21.960 1.00 84.75 116 ALA A CA 1
ATOM 963 C C . ALA A 1 116 ? 4.764 2.243 -23.000 1.00 84.75 116 ALA A C 1
ATOM 965 O O . ALA A 1 116 ? 4.949 1.818 -24.145 1.00 84.75 116 ALA A O 1
ATOM 966 N N . ASP A 1 117 ? 3.625 2.818 -22.615 1.00 81.12 117 ASP A N 1
ATOM 967 C CA . ASP A 1 117 ? 2.638 3.242 -23.599 1.00 81.12 117 ASP A CA 1
ATOM 968 C C . ASP A 1 117 ? 3.289 4.275 -24.533 1.00 81.12 117 ASP A C 1
ATOM 970 O O . ASP A 1 117 ? 4.004 5.177 -24.088 1.00 81.12 1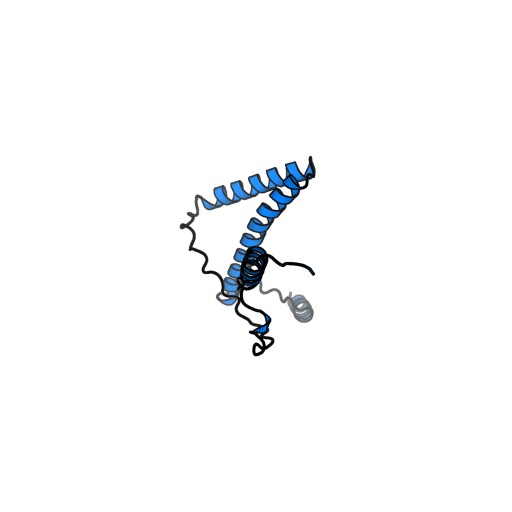17 ASP A O 1
ATOM 974 N N . ARG A 1 118 ? 3.090 4.101 -25.840 1.00 73.44 118 ARG A N 1
ATOM 975 C CA . ARG A 1 118 ? 3.663 4.972 -26.872 1.00 73.44 118 ARG A CA 1
ATOM 976 C C . ARG A 1 118 ? 2.805 6.203 -27.127 1.00 73.44 118 ARG A C 1
ATOM 978 O O . ARG A 1 118 ? 3.187 7.023 -27.961 1.00 73.44 118 ARG A O 1
ATOM 985 N N . THR A 1 119 ? 1.671 6.334 -26.439 1.00 78.12 119 THR A N 1
ATOM 986 C CA . THR A 1 119 ? 0.823 7.510 -26.578 1.00 78.12 119 THR A CA 1
ATOM 987 C C . THR A 1 119 ? 1.595 8.768 -26.164 1.00 78.12 119 THR A C 1
ATOM 989 O O . THR A 1 119 ? 2.132 8.865 -25.054 1.00 78.12 119 THR A O 1
ATOM 992 N N . PRO A 1 120 ? 1.714 9.754 -27.062 1.00 72.62 120 PRO A N 1
ATOM 993 C CA . PRO A 1 120 ? 2.350 11.007 -26.713 1.00 72.62 120 PRO A CA 1
ATOM 994 C C . PRO A 1 120 ? 1.498 11.733 -25.670 1.00 72.62 120 PRO A C 1
ATOM 996 O O . PRO A 1 120 ? 0.332 12.024 -25.892 1.00 72.62 120 PRO A O 1
ATOM 999 N N . ILE A 1 121 ? 2.097 12.067 -24.531 1.00 74.75 121 ILE A N 1
ATOM 1000 C CA . ILE A 1 121 ? 1.420 12.781 -23.433 1.00 74.75 121 ILE A CA 1
ATOM 1001 C C . ILE A 1 121 ? 1.431 14.309 -23.597 1.00 74.75 121 ILE A C 1
ATOM 1003 O O . ILE A 1 121 ? 0.875 15.038 -22.777 1.00 74.75 121 ILE A O 1
ATOM 1007 N N . THR A 1 122 ? 2.087 14.826 -24.637 1.00 79.81 122 THR A N 1
ATOM 1008 C CA . THR A 1 122 ? 2.127 16.259 -24.944 1.00 79.81 122 THR A CA 1
ATOM 1009 C C . THR A 1 122 ? 1.011 16.623 -25.916 1.00 79.81 122 THR A C 1
ATOM 1011 O O . THR A 1 122 ? 0.768 15.911 -26.884 1.00 79.81 122 THR A O 1
ATOM 1014 N N . GLN A 1 123 ? 0.369 17.780 -25.721 1.00 78.62 123 GLN A N 1
ATOM 1015 C CA . GLN A 1 123 ? -0.728 18.227 -26.592 1.00 78.62 123 GLN A CA 1
ATOM 1016 C C . GLN A 1 123 ? -0.333 18.287 -28.079 1.00 78.62 123 GLN A C 1
ATOM 1018 O O . GLN A 1 123 ? -1.159 18.034 -28.950 1.00 78.62 123 GLN A O 1
ATOM 1023 N N . SER A 1 124 ? 0.918 18.647 -28.377 1.00 81.81 124 SER A N 1
ATOM 1024 C CA . SER A 1 124 ? 1.455 18.644 -29.740 1.00 81.81 124 SER A CA 1
ATOM 1025 C C . SER A 1 124 ? 1.642 17.233 -30.290 1.00 81.81 124 SER A C 1
ATOM 1027 O O . SER A 1 124 ? 1.334 17.000 -31.453 1.00 81.81 124 SER A O 1
ATOM 1029 N N . GLY A 1 125 ? 2.122 16.298 -29.468 1.00 78.94 125 GLY A N 1
ATOM 1030 C CA . GLY A 1 125 ? 2.298 14.911 -29.874 1.00 78.94 125 GLY A CA 1
ATOM 1031 C C . GLY A 1 125 ? 0.967 14.189 -30.085 1.00 78.94 125 GLY A C 1
ATOM 1032 O O . GLY A 1 125 ? 0.866 13.426 -31.035 1.00 78.94 125 GLY A O 1
ATOM 1033 N N . ILE A 1 126 ? -0.061 14.476 -29.275 1.00 81.94 126 ILE A N 1
ATOM 1034 C CA . ILE A 1 126 ? -1.420 13.933 -29.467 1.00 81.94 126 ILE A CA 1
ATOM 1035 C C . ILE A 1 126 ? -1.962 14.335 -30.842 1.00 81.94 126 ILE A C 1
ATOM 1037 O O . ILE A 1 126 ? -2.332 13.462 -31.615 1.00 81.94 126 ILE A O 1
ATOM 1041 N N . ARG A 1 127 ? -1.919 15.634 -31.181 1.00 80.69 127 ARG A N 1
ATOM 1042 C CA . ARG A 1 127 ? -2.380 16.133 -32.491 1.00 80.69 127 ARG A CA 1
ATOM 1043 C C . ARG A 1 127 ? -1.608 15.516 -33.652 1.00 80.69 127 ARG A C 1
ATOM 1045 O O . ARG A 1 127 ? -2.204 15.090 -34.625 1.00 80.69 127 ARG A O 1
ATOM 1052 N N . ALA A 1 128 ? -0.282 15.436 -33.529 1.00 78.75 128 ALA A N 1
ATOM 1053 C CA . ALA A 1 128 ? 0.531 14.810 -34.561 1.00 78.75 128 ALA A CA 1
ATOM 1054 C C . ALA A 1 128 ? 0.176 13.328 -34.743 1.00 78.75 128 ALA A C 1
ATOM 1056 O O . ALA A 1 128 ? 0.218 12.848 -35.861 1.00 78.75 128 ALA A O 1
ATOM 1057 N N . ASN A 1 129 ? -0.171 12.606 -33.674 1.00 78.62 129 ASN A N 1
ATOM 1058 C CA . ASN A 1 129 ? -0.561 11.199 -33.754 1.00 78.62 129 ASN A CA 1
ATOM 1059 C C . ASN A 1 129 ? -1.956 11.006 -34.375 1.00 78.62 129 ASN A C 1
ATOM 1061 O O . ASN A 1 129 ? -2.153 10.037 -35.094 1.00 78.62 129 ASN A O 1
ATOM 1065 N N . GLU A 1 130 ? -2.891 11.934 -34.134 1.00 76.12 130 GLU A N 1
ATOM 1066 C CA . GLU A 1 130 ? -4.211 11.969 -34.793 1.00 76.12 130 GLU A CA 1
ATOM 1067 C C . GLU A 1 130 ? -4.100 12.177 -36.312 1.00 76.12 130 GLU A C 1
ATOM 1069 O O . GLU A 1 130 ? -4.916 11.645 -37.054 1.00 76.12 130 GLU A O 1
ATOM 1074 N N . ASP A 1 131 ? -3.082 12.903 -36.785 1.00 74.75 131 ASP A N 1
ATOM 1075 C CA . ASP A 1 131 ? -2.858 13.153 -38.218 1.00 74.75 131 ASP A CA 1
ATOM 1076 C C . ASP A 1 131 ? -2.317 11.920 -38.991 1.00 74.75 131 ASP A C 1
ATOM 1078 O O . ASP A 1 131 ? -2.269 11.950 -40.224 1.00 74.75 131 ASP A O 1
ATOM 1082 N N . TYR A 1 132 ? -1.876 10.855 -38.300 1.00 61.09 132 TYR A N 1
ATOM 1083 C CA . TYR A 1 132 ? -1.287 9.641 -38.902 1.00 61.09 132 TYR A CA 1
ATOM 1084 C C . TYR A 1 132 ? -2.151 8.370 -38.773 1.00 61.09 132 TYR A C 1
ATOM 1086 O O . TYR A 1 132 ? -1.727 7.323 -39.273 1.00 61.09 132 TYR A O 1
ATOM 1094 N N . GLU A 1 133 ? -3.325 8.443 -38.137 1.00 54.59 133 GLU A N 1
ATOM 1095 C CA . GLU A 1 133 ? -4.350 7.378 -38.151 1.00 54.59 133 GLU A CA 1
ATOM 1096 C C . GLU A 1 133 ? -5.431 7.643 -39.208 1.00 54.59 133 GLU A C 1
ATOM 1098 O O . GLU A 1 133 ? -5.863 6.659 -39.856 1.00 54.59 133 GLU A O 1
#

Secondary structure (DSSP, 8-state):
-----HHHHHHHHHHHTGGG---S--GGG-TT----TT---------------TTTHHHHHHHHHHHHHHHHHHHHHS--HHHHHHHHHHHHHHHHHHHHHHHHHHHHHHH-GGGS-----SHHHHHHHHTT-

Sequence (133 aa):
MLKIKPICVLILLLCLKQSFLVSGDDWYKRKYEGWYFYEEKNQKKSNRPEKITPEKAPEIVKGIRKKLEELLSMAILDPTQENVRNYMQEQQKWVSQSSAFAKTWSDVILNHPILADRTPITQSGIRANEDYE

Radius of gyration: 28.42 Å; chains: 1; bounding box: 48×57×96 Å

Foldseek 3Di:
DDDDDVVVVVVVVVVVVPPPPPPPPDPVVCPVPDPDPDPPPPPPPPPPDDDDDPVCVVVVVVVLVVVLVVLVVCCVVPVDPVSVVVNVVSVVVVVVVVVVVVVVVVVCCVVPVVPD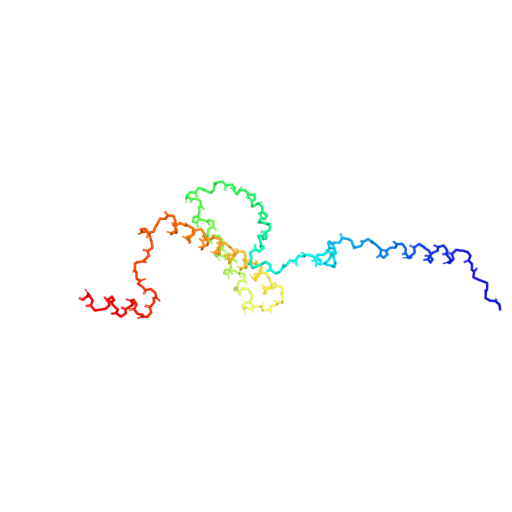DPQDPDPVSNVVVVVVD

pLDDT: mean 80.23, std 16.27, range [43.5, 98.62]